Protein AF-A0A975J0M0-F1 (afdb_monomer)

Structure (mmCIF, N/CA/C/O backbone):
data_AF-A0A975J0M0-F1
#
_entry.id   AF-A0A975J0M0-F1
#
loop_
_atom_site.group_PDB
_atom_site.id
_atom_site.type_symbol
_atom_site.label_atom_id
_atom_site.label_alt_id
_atom_site.label_comp_id
_atom_site.label_asym_id
_atom_site.label_entity_id
_atom_site.label_seq_id
_atom_site.pdbx_PDB_ins_code
_atom_site.Cartn_x
_atom_site.Cartn_y
_atom_site.Cartn_z
_atom_site.occupancy
_atom_site.B_iso_or_equiv
_atom_site.auth_seq_id
_atom_site.auth_comp_id
_atom_site.auth_asym_id
_atom_site.auth_atom_id
_atom_site.pdbx_PDB_model_num
ATOM 1 N N . MET A 1 1 ? 19.563 5.609 3.797 1.00 49.84 1 MET A N 1
ATOM 2 C CA . MET A 1 1 ? 19.213 6.045 2.427 1.00 49.84 1 MET A CA 1
ATOM 3 C C . MET A 1 1 ? 17.816 6.635 2.457 1.00 49.84 1 MET A C 1
ATOM 5 O O . MET A 1 1 ? 16.891 5.955 2.880 1.00 49.84 1 MET A O 1
ATOM 9 N N . GLN A 1 2 ? 17.678 7.915 2.122 1.00 62.31 2 GLN A N 1
ATOM 10 C CA . GLN A 1 2 ? 16.402 8.626 2.182 1.00 62.31 2 GLN A CA 1
ATOM 11 C C . GLN A 1 2 ? 15.528 8.194 0.997 1.00 62.31 2 GLN A C 1
ATOM 13 O O . GLN A 1 2 ? 15.953 8.323 -0.149 1.00 62.31 2 GLN A O 1
ATOM 18 N N . LEU A 1 3 ? 14.334 7.650 1.263 1.00 67.12 3 LEU A N 1
ATOM 19 C CA . LEU A 1 3 ? 13.365 7.369 0.201 1.00 67.12 3 LEU A CA 1
ATOM 20 C C . LEU A 1 3 ? 12.965 8.681 -0.480 1.00 67.12 3 LEU A C 1
ATOM 22 O O . LEU A 1 3 ? 12.732 9.695 0.188 1.00 67.12 3 LEU A O 1
ATOM 26 N N . THR A 1 4 ? 12.854 8.658 -1.807 1.00 79.44 4 THR A N 1
ATOM 27 C CA . THR A 1 4 ? 12.324 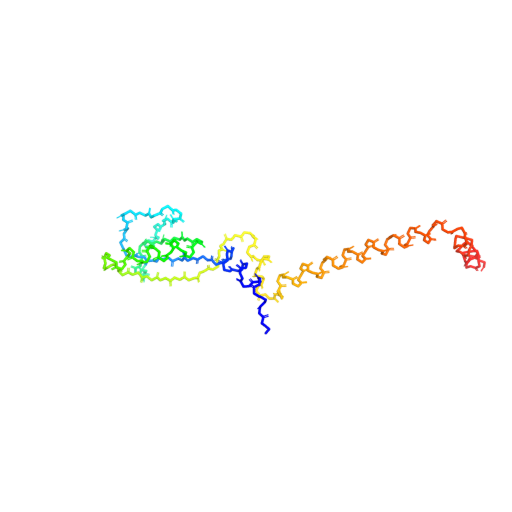9.798 -2.557 1.00 79.44 4 THR A CA 1
ATOM 28 C C . THR A 1 4 ? 10.865 10.041 -2.153 1.00 79.44 4 THR A C 1
ATOM 30 O O . THR A 1 4 ? 10.147 9.120 -1.752 1.00 79.44 4 THR A O 1
ATOM 33 N N . ARG A 1 5 ? 10.391 11.294 -2.247 1.00 83.31 5 ARG A N 1
ATOM 34 C CA . ARG A 1 5 ? 8.985 11.630 -1.933 1.00 83.31 5 ARG A CA 1
ATOM 35 C C . ARG A 1 5 ? 7.999 10.789 -2.753 1.00 83.31 5 ARG A C 1
ATOM 37 O O . ARG A 1 5 ? 6.947 10.423 -2.243 1.00 83.31 5 ARG A O 1
ATOM 44 N N . LEU A 1 6 ? 8.372 10.461 -3.991 1.00 81.38 6 LEU A N 1
ATOM 45 C CA . LEU A 1 6 ? 7.580 9.634 -4.897 1.00 81.38 6 LEU A CA 1
ATOM 46 C C . LEU A 1 6 ? 7.507 8.180 -4.414 1.00 81.38 6 LEU A C 1
ATOM 48 O O . LEU A 1 6 ? 6.418 7.625 -4.334 1.00 81.38 6 LEU A O 1
ATOM 52 N N . ASP A 1 7 ? 8.636 7.585 -4.027 1.00 79.81 7 ASP A N 1
ATOM 53 C CA . ASP A 1 7 ? 8.688 6.218 -3.491 1.00 79.81 7 ASP A CA 1
ATOM 54 C C . ASP A 1 7 ? 7.867 6.093 -2.193 1.00 79.81 7 ASP A C 1
ATOM 56 O O . ASP A 1 7 ? 7.083 5.159 -2.018 1.00 79.81 7 ASP A O 1
ATOM 60 N N . ARG A 1 8 ? 7.935 7.107 -1.319 1.00 81.62 8 ARG A N 1
ATOM 61 C CA . ARG A 1 8 ? 7.073 7.187 -0.130 1.00 81.62 8 ARG A CA 1
ATOM 62 C C . ARG A 1 8 ? 5.588 7.244 -0.497 1.00 81.62 8 ARG A C 1
ATOM 64 O O . ARG A 1 8 ? 4.800 6.483 0.060 1.00 81.62 8 ARG A O 1
ATOM 71 N N . TRP A 1 9 ? 5.217 8.106 -1.441 1.00 85.44 9 TRP A N 1
ATOM 72 C CA . TRP A 1 9 ? 3.834 8.234 -1.901 1.00 85.44 9 TRP A CA 1
ATOM 73 C C . TRP A 1 9 ? 3.308 6.938 -2.538 1.00 85.44 9 TRP A C 1
ATOM 75 O O . TRP A 1 9 ? 2.184 6.524 -2.247 1.00 85.44 9 TRP A O 1
ATOM 85 N N . LEU A 1 10 ? 4.124 6.248 -3.343 1.00 83.06 10 LEU A N 1
ATOM 86 C CA . LEU A 1 10 ? 3.778 4.949 -3.929 1.00 83.06 10 LEU A CA 1
ATOM 87 C C . LEU A 1 10 ? 3.514 3.897 -2.850 1.00 83.06 10 LEU A C 1
ATOM 89 O O . LEU A 1 10 ? 2.520 3.173 -2.925 1.00 83.06 10 LEU A O 1
ATOM 93 N N . ARG A 1 11 ? 4.369 3.827 -1.825 1.00 82.62 11 ARG A N 1
ATOM 94 C CA . ARG A 1 11 ? 4.191 2.882 -0.716 1.00 82.62 11 ARG A CA 1
ATOM 95 C C . ARG A 1 11 ? 2.927 3.174 0.081 1.00 82.62 11 ARG A C 1
ATOM 97 O O . ARG A 1 11 ? 2.145 2.258 0.323 1.00 82.62 11 ARG A O 1
ATOM 104 N N . GLU A 1 12 ? 2.696 4.433 0.440 1.00 83.81 12 GLU A N 1
ATOM 105 C CA . GLU A 1 12 ? 1.492 4.841 1.173 1.00 83.81 12 GLU A CA 1
ATOM 106 C C . GLU A 1 12 ? 0.208 4.566 0.376 1.00 83.81 12 GLU A C 1
ATOM 108 O O . GLU A 1 12 ? -0.793 4.163 0.960 1.00 83.81 12 GLU A O 1
ATOM 113 N N . THR A 1 13 ? 0.246 4.719 -0.951 1.00 81.75 13 THR A N 1
ATOM 114 C CA . THR A 1 13 ? -0.943 4.581 -1.807 1.00 81.75 13 THR A CA 1
ATOM 115 C C . THR A 1 13 ? -1.239 3.132 -2.205 1.00 81.75 13 THR A C 1
ATOM 117 O O . THR A 1 13 ? -2.402 2.734 -2.268 1.00 81.75 13 THR A O 1
ATOM 120 N N . PHE A 1 14 ? -0.210 2.331 -2.502 1.00 81.38 14 PHE A N 1
ATOM 121 C CA . PHE A 1 14 ? -0.390 1.014 -3.130 1.00 81.38 14 PHE A CA 1
ATOM 122 C C . PHE A 1 14 ? 0.014 -0.170 -2.252 1.00 81.38 14 PHE A C 1
ATOM 124 O O . PHE A 1 14 ? -0.501 -1.275 -2.463 1.00 81.38 14 PHE A O 1
ATOM 131 N N . VAL A 1 15 ? 0.920 0.042 -1.295 1.00 83.75 15 VAL A N 1
ATOM 132 C CA . VAL A 1 15 ? 1.501 -1.030 -0.474 1.00 83.75 15 VAL A CA 1
ATOM 133 C C . VAL A 1 15 ? 0.864 -1.073 0.905 1.00 83.75 15 VAL A C 1
ATOM 135 O O . VAL A 1 15 ? 0.548 -2.155 1.392 1.00 83.75 15 VAL A O 1
ATOM 138 N N . LEU A 1 16 ? 0.663 0.078 1.540 1.00 86.69 16 LEU A N 1
ATOM 139 C CA . LEU A 1 16 ? 0.140 0.137 2.897 1.00 86.69 16 LEU A CA 1
ATOM 140 C C . LEU A 1 16 ? -1.376 -0.043 2.930 1.00 86.69 16 LEU A C 1
ATOM 142 O O . LEU A 1 16 ? -2.124 0.496 2.115 1.00 86.69 16 LEU A O 1
ATOM 146 N 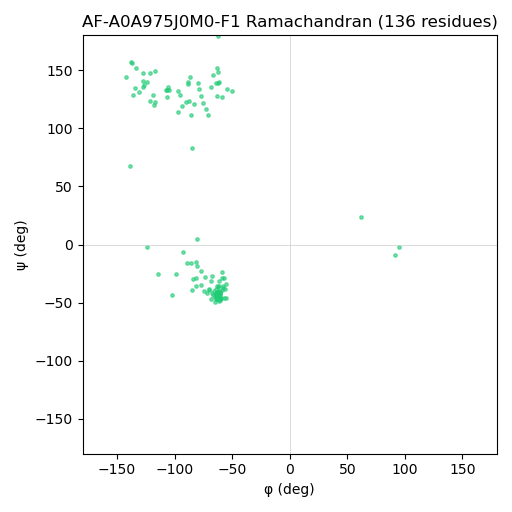N . GLN A 1 17 ? -1.828 -0.808 3.915 1.00 89.88 17 GLN A N 1
ATOM 147 C CA . GLN A 1 17 ? -3.233 -1.041 4.185 1.00 89.88 17 GLN A CA 1
ATOM 148 C C . GLN A 1 17 ? -3.495 -0.894 5.685 1.00 89.88 17 GLN A C 1
ATOM 150 O O . GLN A 1 17 ? -2.756 -1.416 6.524 1.00 89.88 17 GLN A O 1
ATOM 155 N N . THR A 1 18 ? -4.562 -0.182 6.035 1.00 91.94 18 THR A N 1
ATOM 156 C CA . THR A 1 18 ? -4.974 -0.001 7.426 1.00 91.94 18 THR A CA 1
ATOM 157 C C . THR A 1 18 ? -5.929 -1.118 7.819 1.00 91.94 18 THR A C 1
ATOM 159 O O . THR A 1 18 ? -6.980 -1.307 7.202 1.00 91.94 18 THR A O 1
ATOM 162 N N . GLN A 1 19 ? -5.558 -1.854 8.862 1.00 92.88 19 GLN A N 1
ATOM 163 C CA . GLN A 1 19 ? -6.382 -2.863 9.515 1.00 92.88 19 GLN A CA 1
ATOM 164 C C . GLN A 1 19 ? -6.858 -2.329 10.862 1.00 92.88 19 GLN A C 1
ATOM 166 O O . GLN A 1 19 ? -6.055 -1.906 11.693 1.00 92.88 19 GLN A O 1
ATOM 171 N N . ILE A 1 20 ? -8.163 -2.365 11.084 1.00 92.38 20 ILE A N 1
ATOM 172 C CA . ILE A 1 20 ? -8.818 -1.898 12.299 1.00 92.38 20 ILE A CA 1
ATOM 173 C C . ILE A 1 20 ? -9.511 -3.100 12.925 1.00 92.38 20 ILE A C 1
ATOM 175 O O . ILE A 1 20 ? -10.361 -3.739 12.311 1.00 92.38 20 ILE A O 1
ATOM 179 N N . TYR A 1 21 ? -9.120 -3.426 14.145 1.00 91.69 21 TYR A N 1
ATOM 180 C CA . TYR A 1 21 ? -9.618 -4.575 14.880 1.00 91.69 21 TYR A CA 1
ATOM 181 C C . TYR A 1 21 ? -10.577 -4.113 15.963 1.00 91.69 21 TYR A C 1
ATOM 183 O O . TYR A 1 21 ? -10.279 -3.165 16.690 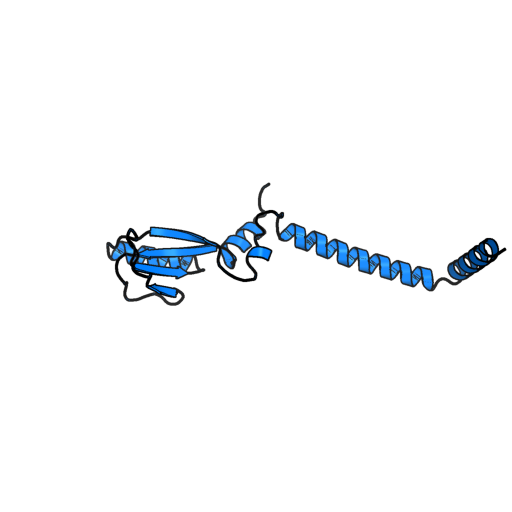1.00 91.69 21 TYR A O 1
ATOM 191 N N . THR A 1 22 ? -11.701 -4.807 16.089 1.00 91.00 22 THR A N 1
ATOM 192 C CA . THR A 1 22 ? -12.751 -4.483 17.060 1.00 91.00 22 THR A CA 1
ATOM 193 C C . THR A 1 22 ? -13.291 -5.755 17.711 1.00 91.00 22 THR A C 1
ATOM 195 O O . THR A 1 22 ? -13.148 -6.867 17.188 1.00 91.00 22 THR A O 1
ATOM 198 N N . MET A 1 23 ? -13.867 -5.601 18.903 1.00 88.50 23 MET A N 1
ATOM 199 C CA . MET A 1 23 ? -14.495 -6.709 19.632 1.00 88.50 23 MET A CA 1
ATOM 200 C C . MET A 1 23 ? -15.936 -6.964 19.188 1.00 88.50 23 MET A C 1
ATOM 202 O O . MET A 1 23 ? -16.397 -8.096 19.271 1.00 88.50 23 MET A O 1
ATOM 206 N N . ARG A 1 24 ? -16.636 -5.917 18.741 1.00 85.88 24 ARG A N 1
ATOM 207 C CA . ARG A 1 24 ? -18.037 -5.957 18.315 1.00 85.88 24 ARG A CA 1
ATOM 208 C C . ARG A 1 24 ? -18.149 -5.492 16.870 1.00 85.88 24 ARG A C 1
ATOM 210 O O . ARG A 1 24 ? -17.384 -4.626 16.446 1.00 85.88 24 ARG A O 1
ATOM 217 N N . ALA A 1 25 ? -19.103 -6.058 16.141 1.00 84.81 25 ALA A N 1
ATOM 218 C CA . ALA A 1 25 ? -19.464 -5.571 14.822 1.00 84.81 25 ALA A CA 1
ATOM 219 C C . ALA A 1 25 ? -20.005 -4.136 14.920 1.00 84.81 25 ALA A C 1
ATOM 221 O O . ALA A 1 25 ? -20.591 -3.742 15.933 1.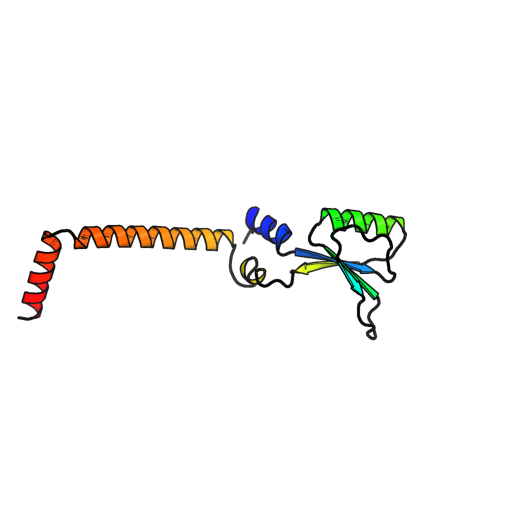00 84.81 25 ALA A O 1
ATOM 222 N N . VAL A 1 26 ? -19.764 -3.347 13.876 1.00 82.56 26 VAL A N 1
ATOM 223 C CA . VAL A 1 26 ? -20.221 -1.962 13.779 1.00 82.56 26 VAL A CA 1
ATOM 224 C C . VAL A 1 26 ? -21.088 -1.840 12.555 1.00 82.56 26 VAL A C 1
ATOM 226 O O . VAL A 1 26 ? -20.637 -2.104 11.445 1.00 82.56 26 VAL A O 1
ATOM 229 N N . GLU A 1 27 ? -22.307 -1.376 12.771 1.00 81.50 27 GLU A N 1
ATOM 230 C CA . GLU A 1 27 ? -23.237 -1.028 11.713 1.00 81.50 27 GLU A CA 1
ATOM 231 C C . GLU A 1 27 ? -23.558 0.466 11.852 1.00 81.50 27 GLU A C 1
ATOM 233 O O . GLU A 1 27 ? -23.876 0.909 12.960 1.00 81.50 27 GLU A O 1
ATOM 238 N N . PRO A 1 28 ? -23.435 1.277 10.784 1.00 82.94 28 PRO A N 1
ATOM 239 C CA . PRO A 1 28 ? -23.090 0.923 9.403 1.00 82.94 28 PRO A CA 1
ATOM 240 C C . PRO A 1 28 ? -21.574 0.868 9.120 1.00 82.94 28 PRO A C 1
ATOM 242 O O . PRO A 1 28 ? -20.797 1.701 9.593 1.00 82.94 28 PRO A O 1
ATOM 245 N N . VAL A 1 29 ? -21.157 -0.068 8.259 1.00 83.81 29 VAL A N 1
ATOM 246 C CA . VAL A 1 29 ? -19.796 -0.103 7.699 1.00 83.81 29 VAL A CA 1
ATOM 247 C C . VAL A 1 29 ? -19.733 0.844 6.493 1.00 83.81 29 VAL A C 1
ATOM 249 O O . VAL A 1 29 ? -20.485 0.654 5.535 1.00 83.81 29 VAL A O 1
ATOM 252 N N . PRO A 1 30 ? -18.862 1.868 6.489 1.00 82.81 30 PRO A N 1
ATOM 253 C CA . PRO A 1 30 ? -18.768 2.787 5.362 1.00 82.81 30 PRO A CA 1
ATOM 254 C C . PRO A 1 30 ? -18.229 2.081 4.110 1.00 82.81 30 PRO A C 1
ATOM 256 O O . PRO A 1 30 ? -17.367 1.200 4.181 1.00 82.81 30 PRO A O 1
ATOM 259 N N . SER A 1 31 ? -18.716 2.503 2.940 1.00 83.50 31 SER A N 1
ATOM 260 C CA . SER A 1 31 ? -18.316 1.951 1.642 1.00 83.50 31 SER A CA 1
ATOM 261 C C . SER A 1 31 ? -16.797 2.001 1.450 1.00 83.50 31 SER A C 1
ATOM 263 O O . SER A 1 31 ? -16.176 3.038 1.686 1.00 83.50 31 SER A O 1
ATOM 265 N N . GLY A 1 32 ? -16.203 0.905 0.977 1.00 83.06 32 GLY A N 1
ATOM 266 C CA . GLY A 1 32 ? -14.754 0.802 0.756 1.00 83.06 32 GLY A CA 1
ATOM 267 C C . GLY A 1 32 ? -13.972 0.182 1.918 1.00 83.06 32 GLY A C 1
ATOM 268 O O . GLY A 1 32 ? -12.765 -0.026 1.786 1.00 83.06 32 GLY A O 1
ATOM 269 N N . ILE A 1 33 ? -14.642 -0.169 3.019 1.00 88.25 33 ILE A N 1
ATOM 270 C CA . ILE A 1 33 ? -14.083 -1.020 4.072 1.00 88.25 33 ILE A CA 1
ATOM 271 C C . ILE A 1 33 ? -14.500 -2.467 3.825 1.00 88.25 33 ILE A C 1
ATOM 273 O O . ILE A 1 33 ? -15.679 -2.769 3.667 1.00 88.25 33 ILE A O 1
ATOM 277 N N . ARG A 1 34 ? -13.523 -3.376 3.819 1.00 88.12 34 ARG A N 1
ATOM 278 C CA . ARG A 1 34 ? -13.786 -4.818 3.849 1.00 88.12 34 ARG A CA 1
ATOM 279 C C . ARG A 1 34 ? -13.901 -5.275 5.293 1.00 88.12 34 ARG A C 1
ATOM 281 O O . ARG A 1 34 ? -12.970 -5.055 6.067 1.00 88.12 34 ARG A O 1
ATOM 288 N N . HIS A 1 35 ? -15.024 -5.887 5.637 1.00 91.12 35 HIS A N 1
ATOM 289 C CA . HIS A 1 35 ? -15.249 -6.521 6.931 1.00 91.12 35 HIS A CA 1
ATOM 290 C C . HIS A 1 35 ? -14.972 -8.016 6.816 1.00 91.12 35 HIS A C 1
ATOM 292 O O . HIS A 1 35 ? -15.415 -8.665 5.873 1.00 91.12 35 HIS A O 1
ATOM 298 N N . GLU A 1 36 ? -14.201 -8.535 7.760 1.00 88.38 36 GLU A N 1
ATOM 299 C CA . GLU A 1 36 ? -13.889 -9.950 7.884 1.00 88.38 36 GLU A CA 1
ATOM 300 C C . GLU A 1 36 ? -14.012 -10.348 9.353 1.00 88.38 36 GLU A C 1
ATOM 302 O O . GLU A 1 36 ? -13.416 -9.724 10.241 1.00 88.38 36 GLU A O 1
ATOM 307 N N . GLU A 1 37 ? -14.770 -11.405 9.615 1.00 87.50 37 GLU A N 1
ATOM 308 C CA . GLU A 1 37 ? -14.811 -12.021 10.935 1.00 87.50 37 GLU A CA 1
ATOM 309 C C . GLU A 1 37 ? -13.588 -12.910 11.126 1.00 87.50 37 GLU A C 1
ATOM 311 O O . GLU A 1 37 ? -13.169 -13.657 10.240 1.00 87.50 37 GLU A O 1
ATOM 316 N N . LEU A 1 38 ? -12.958 -12.770 12.285 1.00 86.31 38 LEU A N 1
ATOM 317 C CA . LEU A 1 38 ? -11.765 -13.521 12.624 1.00 86.31 38 LEU A CA 1
ATOM 318 C C . LEU A 1 38 ? -12.180 -14.846 13.267 1.00 86.31 38 LEU A C 1
ATOM 320 O O . LEU A 1 38 ? -13.054 -14.842 14.133 1.00 86.31 38 LEU A O 1
ATOM 324 N N . PRO A 1 39 ? -11.526 -15.966 12.912 1.00 84.69 39 PRO A N 1
ATOM 325 C CA . PRO A 1 39 ? -11.803 -17.247 13.544 1.00 84.69 39 PRO A CA 1
ATOM 326 C C . PRO A 1 39 ? -11.494 -17.174 15.041 1.00 84.69 39 PRO A C 1
ATOM 328 O O . PRO A 1 39 ? -10.493 -16.572 15.456 1.00 84.69 39 PRO A O 1
ATOM 331 N N . GLU A 1 40 ? -12.356 -17.794 15.843 1.00 78.06 40 GLU A N 1
ATOM 332 C CA . GLU A 1 40 ? -12.235 -17.813 17.296 1.00 78.06 40 GLU A CA 1
ATOM 333 C C . GLU A 1 40 ? -11.041 -18.699 17.687 1.00 78.06 40 GLU A C 1
ATOM 335 O O . GLU A 1 40 ? -11.018 -19.902 17.442 1.00 78.06 40 GLU A O 1
ATOM 340 N N . GLN A 1 41 ? -9.990 -18.073 18.221 1.00 83.94 41 GLN A N 1
ATOM 341 C CA . GLN A 1 41 ? -8.749 -18.734 18.626 1.00 83.94 41 GLN A CA 1
ATOM 34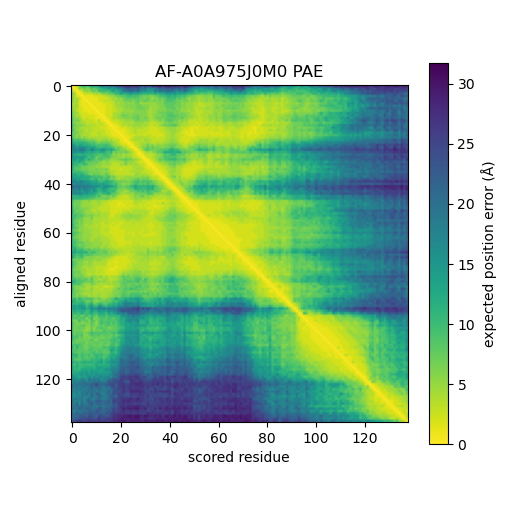2 C C . GLN A 1 41 ? -8.421 -18.364 20.077 1.00 83.94 41 GLN A C 1
ATOM 344 O O . GLN A 1 41 ? -8.584 -17.195 20.454 1.00 83.94 41 GLN A O 1
ATOM 349 N N . PRO A 1 42 ? -7.928 -19.314 20.894 1.00 76.81 42 PRO A N 1
ATOM 350 C CA . PRO A 1 42 ? -7.595 -19.048 22.288 1.00 76.81 42 PRO A CA 1
ATOM 351 C C . PRO A 1 42 ? -6.540 -17.935 22.387 1.00 76.81 42 PRO A C 1
ATOM 353 O O . PRO A 1 42 ? -5.504 -17.975 21.729 1.00 76.81 42 PRO A O 1
ATOM 356 N N . GLY A 1 43 ? -6.837 -16.901 23.181 1.00 79.00 43 GLY A N 1
ATOM 357 C CA . GLY A 1 43 ? -5.980 -15.721 23.367 1.00 79.00 43 GLY A CA 1
ATOM 358 C C . GLY A 1 43 ? -6.251 -14.543 22.417 1.00 79.00 43 GLY A C 1
ATOM 359 O O . GLY A 1 43 ? -5.736 -13.443 22.648 1.00 79.00 43 GLY A O 1
ATOM 360 N N . ARG A 1 44 ? -7.089 -14.702 21.383 1.00 79.31 44 ARG A N 1
ATOM 361 C CA . ARG A 1 44 ? -7.423 -13.607 20.458 1.00 79.31 44 ARG A CA 1
ATOM 362 C C . ARG A 1 44 ? -8.579 -12.760 20.999 1.00 79.31 44 ARG A C 1
ATOM 364 O O . ARG A 1 44 ? -9.718 -13.200 21.049 1.00 79.31 44 ARG A O 1
ATOM 371 N N . ARG A 1 45 ? -8.288 -11.509 21.382 1.00 82.38 45 ARG A N 1
ATOM 372 C CA . ARG A 1 45 ? -9.279 -10.583 21.976 1.00 82.38 45 ARG A CA 1
ATOM 373 C C . ARG A 1 45 ? -10.244 -9.938 20.972 1.00 82.38 45 ARG A C 1
ATOM 375 O O . ARG A 1 45 ? -11.303 -9.473 21.373 1.00 82.38 45 ARG A O 1
ATOM 382 N N . PHE A 1 46 ? -9.873 -9.856 19.695 1.00 85.94 46 PHE A N 1
ATOM 383 C CA . PHE A 1 46 ? -10.653 -9.158 18.665 1.00 85.94 46 PHE A CA 1
ATOM 384 C C . PHE A 1 46 ? -11.366 -10.152 17.753 1.00 85.94 46 PHE A C 1
ATOM 386 O O . PHE A 1 46 ? -10.723 -11.080 17.258 1.00 85.94 46 PHE A O 1
ATOM 393 N N . LYS A 1 47 ? -12.660 -9.916 17.507 1.00 88.06 47 LYS A N 1
ATOM 394 C CA . LYS A 1 47 ? -13.525 -10.784 16.692 1.00 88.06 47 LYS A CA 1
ATOM 395 C C . LYS A 1 47 ? -13.702 -10.285 15.261 1.00 88.06 47 LYS A C 1
ATOM 397 O O . LYS A 1 47 ? -13.905 -11.090 14.364 1.00 88.06 47 LYS A O 1
ATOM 402 N N . HIS A 1 48 ? -13.550 -8.983 15.019 1.00 90.12 48 HIS A N 1
ATOM 403 C CA . HIS A 1 48 ? -13.754 -8.408 13.689 1.00 90.12 48 HIS A CA 1
ATOM 404 C C . HIS A 1 48 ? -12.525 -7.639 13.215 1.00 90.12 48 HIS A C 1
ATOM 406 O O . HIS A 1 48 ? -11.891 -6.903 13.984 1.00 90.12 48 HIS A O 1
ATOM 412 N N . ARG A 1 49 ? -12.216 -7.796 11.927 1.00 91.38 49 ARG A N 1
ATOM 413 C CA . ARG A 1 49 ? -11.184 -7.063 11.200 1.00 91.38 49 ARG A CA 1
ATOM 414 C C . ARG A 1 49 ? -11.838 -6.246 10.091 1.00 91.38 49 ARG A C 1
ATOM 416 O O . ARG A 1 49 ? -12.483 -6.782 9.200 1.00 91.38 49 ARG A O 1
ATOM 423 N N . TYR A 1 50 ? -11.604 -4.946 10.125 1.00 92.44 50 TYR A N 1
ATOM 424 C CA . TYR A 1 50 ? -11.959 -4.017 9.066 1.00 92.44 50 TYR A CA 1
ATOM 425 C C . TYR A 1 50 ? -10.701 -3.602 8.332 1.00 92.44 50 TYR A C 1
ATOM 427 O O . TYR A 1 50 ? -9.703 -3.251 8.960 1.00 92.44 50 TYR A O 1
ATOM 435 N N . THR A 1 51 ? -10.737 -3.630 7.008 1.00 91.69 51 THR A N 1
ATOM 436 C CA . THR A 1 51 ? -9.550 -3.364 6.207 1.00 91.69 51 THR A CA 1
ATOM 437 C C . THR A 1 51 ? -9.838 -2.351 5.107 1.00 91.69 51 THR A C 1
ATOM 439 O O . THR A 1 51 ? -10.794 -2.504 4.348 1.00 91.69 51 THR A O 1
ATOM 442 N N . THR A 1 52 ? -8.985 -1.332 4.988 1.00 91.12 52 THR A N 1
ATOM 443 C CA . THR A 1 52 ? -9.081 -0.291 3.955 1.00 91.12 52 THR A CA 1
ATOM 444 C C . THR A 1 52 ? -7.703 0.121 3.446 1.00 91.12 52 THR A C 1
ATOM 446 O O . THR A 1 52 ? -6.731 0.143 4.198 1.00 91.12 52 THR A O 1
ATOM 449 N N . ALA A 1 53 ? -7.615 0.428 2.152 1.00 86.50 53 ALA A N 1
ATOM 450 C CA . ALA A 1 53 ? -6.419 1.013 1.539 1.00 86.50 53 ALA A CA 1
ATOM 451 C C . ALA A 1 53 ? -6.434 2.552 1.590 1.00 86.50 53 ALA A C 1
ATOM 453 O O . ALA A 1 53 ? -5.412 3.193 1.387 1.00 86.50 53 ALA A O 1
ATOM 454 N N . GLN A 1 54 ? -7.596 3.161 1.846 1.00 87.00 54 GLN A N 1
ATOM 455 C CA . GLN A 1 54 ? -7.744 4.612 1.837 1.00 87.00 54 GLN A CA 1
ATOM 456 C C . GLN A 1 54 ? -7.643 5.162 3.260 1.00 87.00 54 GLN A C 1
ATOM 458 O O . GLN A 1 54 ? -8.542 4.936 4.075 1.00 87.00 54 GLN A O 1
ATOM 463 N N . SER A 1 55 ? -6.593 5.941 3.533 1.00 86.06 55 SER A N 1
ATOM 464 C CA . SER A 1 55 ? -6.367 6.576 4.842 1.00 86.06 55 SER A CA 1
ATOM 465 C C . SER A 1 55 ? -7.555 7.430 5.287 1.00 86.06 55 SER A C 1
ATOM 467 O O . SER A 1 55 ? -8.070 7.251 6.383 1.0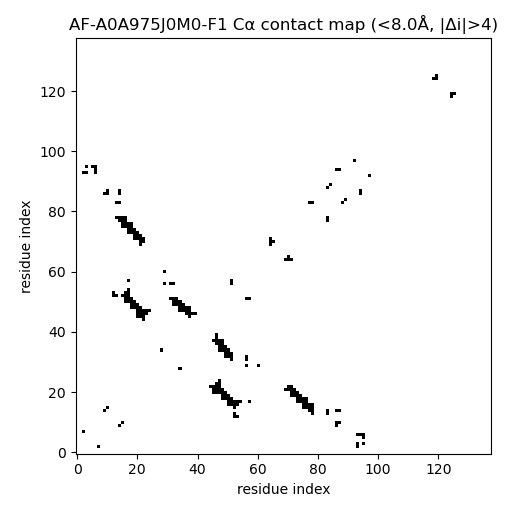0 86.06 55 SER A O 1
ATOM 469 N N . LYS A 1 56 ? -8.098 8.257 4.385 1.00 89.12 56 LYS A N 1
ATOM 470 C CA . LYS A 1 56 ? -9.263 9.113 4.669 1.00 89.12 56 LYS A CA 1
ATOM 471 C C . LYS A 1 56 ? -10.497 8.325 5.121 1.00 89.12 56 LYS A C 1
ATOM 473 O O . LYS A 1 56 ? -11.272 8.817 5.936 1.00 89.12 56 LYS A O 1
ATOM 478 N N . ILE A 1 57 ? -10.713 7.125 4.576 1.00 90.12 57 ILE A N 1
ATOM 479 C CA . ILE A 1 57 ? -11.829 6.258 4.988 1.00 90.12 57 ILE A CA 1
ATOM 480 C C . ILE A 1 57 ? -11.531 5.639 6.355 1.00 90.12 57 ILE A C 1
ATOM 482 O O . ILE A 1 57 ? -12.428 5.577 7.195 1.00 90.12 57 ILE A O 1
ATOM 486 N N . ALA A 1 58 ? -10.282 5.227 6.595 1.00 89.75 58 ALA A N 1
ATOM 487 C CA . ALA A 1 58 ? -9.853 4.730 7.899 1.00 89.75 58 AL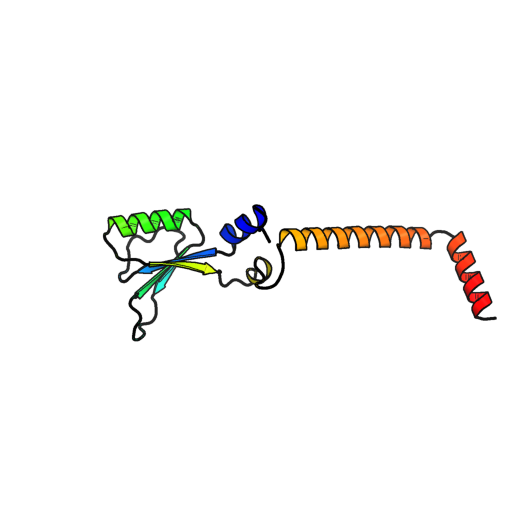A A CA 1
ATOM 488 C C . ALA A 1 58 ? -10.100 5.775 8.995 1.00 89.75 58 ALA A C 1
ATOM 490 O O . ALA A 1 58 ? -10.700 5.448 10.013 1.00 89.75 58 ALA A O 1
ATOM 491 N N . ASP A 1 59 ? -9.730 7.033 8.752 1.00 91.31 59 ASP A N 1
ATOM 492 C CA . ASP A 1 59 ? -9.904 8.129 9.710 1.00 91.31 59 ASP A CA 1
ATOM 493 C C . ASP A 1 59 ? -11.381 8.389 10.022 1.00 91.31 59 ASP A C 1
ATOM 495 O O . ASP A 1 59 ? -11.758 8.522 11.188 1.00 91.31 59 ASP A O 1
ATOM 499 N N . LYS A 1 60 ? -12.243 8.388 8.995 1.00 91.62 60 LYS A N 1
ATOM 500 C CA . LYS A 1 60 ? -13.700 8.505 9.174 1.00 91.62 60 LYS A CA 1
ATOM 501 C C . LYS A 1 60 ? -14.264 7.360 10.014 1.00 91.62 60 LYS A C 1
ATOM 503 O O . LYS A 1 60 ? -15.088 7.592 10.895 1.00 91.62 60 LYS A O 1
ATOM 508 N N . PHE A 1 61 ? -13.811 6.134 9.768 1.00 90.94 61 PHE A N 1
ATOM 509 C CA . PHE A 1 61 ? -14.265 4.973 10.527 1.00 90.94 61 PHE A CA 1
ATOM 510 C C . PHE A 1 61 ? -13.750 4.987 11.968 1.00 90.94 61 PHE A C 1
ATOM 512 O O . PHE A 1 61 ? -14.504 4.700 12.891 1.00 90.94 61 PHE A O 1
ATOM 519 N N . ILE A 1 62 ? -12.504 5.406 12.188 1.00 91.56 62 ILE A N 1
ATOM 520 C CA . ILE A 1 62 ? -11.940 5.610 13.527 1.00 91.56 62 ILE A CA 1
ATOM 521 C C . ILE A 1 62 ? -12.733 6.676 14.290 1.00 91.56 62 ILE A C 1
ATOM 523 O O . ILE A 1 62 ? -13.018 6.491 15.472 1.00 91.56 62 ILE A O 1
ATOM 527 N N . ALA A 1 63 ? -13.119 7.774 13.636 1.00 92.44 63 ALA A N 1
ATOM 528 C CA . ALA A 1 63 ? -13.960 8.800 14.250 1.00 92.44 63 ALA A CA 1
ATOM 529 C C . ALA A 1 63 ? -15.329 8.238 14.672 1.00 92.44 63 ALA A C 1
ATOM 531 O O . ALA A 1 63 ? -15.778 8.500 15.787 1.00 92.44 63 ALA A O 1
ATOM 532 N N . LEU A 1 64 ? -15.945 7.402 13.830 1.00 91.38 64 LEU A N 1
ATOM 533 C CA . LEU A 1 64 ? -17.204 6.719 14.141 1.00 91.38 64 LEU A CA 1
ATOM 534 C C . LEU A 1 64 ? -17.056 5.738 15.318 1.00 91.38 64 LEU A C 1
ATOM 536 O O . LEU A 1 64 ? -17.886 5.726 16.224 1.00 91.38 64 LEU A O 1
ATOM 540 N N . LEU A 1 65 ? -15.966 4.968 15.363 1.00 90.81 65 LEU A N 1
ATOM 541 C CA . LEU A 1 65 ? -15.670 4.059 16.476 1.00 90.81 65 LEU A CA 1
ATOM 542 C C . LEU A 1 65 ? -15.481 4.804 17.801 1.00 90.81 65 LEU A C 1
ATOM 544 O O . LEU A 1 65 ? -15.990 4.363 18.833 1.00 90.81 65 LEU A O 1
ATOM 548 N N . LYS A 1 66 ? -14.782 5.946 17.766 1.00 91.69 66 LYS A N 1
ATOM 549 C CA . LYS A 1 66 ? -14.604 6.822 18.931 1.00 91.69 66 LYS A CA 1
ATOM 550 C C . LYS A 1 66 ? -15.932 7.396 19.414 1.00 91.69 66 LYS A C 1
ATOM 552 O O . LYS A 1 66 ? -16.184 7.369 20.613 1.00 91.69 66 LYS A O 1
ATOM 557 N N . HIS A 1 67 ? -16.777 7.869 18.497 1.00 91.75 67 HIS A N 1
ATOM 558 C CA . HIS A 1 67 ? -18.110 8.378 18.825 1.00 91.75 67 HIS A CA 1
ATOM 559 C C . HIS A 1 67 ? -18.971 7.312 19.519 1.00 91.75 67 HIS A C 1
ATOM 561 O O . HIS A 1 67 ? -19.652 7.600 20.497 1.00 91.75 67 HIS A O 1
ATOM 567 N N . ASN A 1 68 ? -18.874 6.060 19.072 1.00 89.62 68 ASN A N 1
ATOM 568 C CA . ASN A 1 68 ? -19.621 4.941 19.648 1.00 89.62 68 ASN A CA 1
ATOM 569 C C . ASN A 1 68 ? -18.989 4.366 20.932 1.00 89.62 68 ASN A C 1
ATOM 571 O O . ASN A 1 68 ? -19.455 3.341 21.430 1.00 89.62 68 ASN A O 1
ATOM 575 N N . GLY A 1 69 ? -17.913 4.971 21.451 1.00 89.00 69 GLY A N 1
ATOM 576 C CA . GLY A 1 69 ? -17.225 4.509 22.661 1.00 89.00 69 GLY A CA 1
ATOM 577 C C . GLY A 1 69 ? -16.626 3.105 22.535 1.00 89.00 69 GLY A C 1
ATOM 578 O O . GLY A 1 69 ? -16.450 2.411 23.537 1.00 89.00 69 GLY A O 1
ATOM 579 N N . GLN A 1 70 ? -16.345 2.647 21.314 1.00 89.50 70 GLN A N 1
ATOM 580 C CA . GLN A 1 70 ? -15.865 1.292 21.084 1.00 89.50 70 GLN A CA 1
ATOM 581 C C . GLN A 1 70 ? -14.344 1.210 21.167 1.00 89.50 70 GLN A C 1
ATOM 583 O O . GLN A 1 70 ? -13.618 2.055 20.645 1.00 89.50 70 GLN A O 1
ATOM 588 N N . MET A 1 71 ? -13.850 0.137 21.782 1.00 89.50 71 MET A N 1
ATOM 589 C CA . MET A 1 71 ? -12.422 -0.156 21.804 1.00 89.50 71 MET A CA 1
ATOM 590 C C . MET A 1 71 ? -11.983 -0.739 20.458 1.00 89.50 71 MET A C 1
ATOM 592 O O . MET A 1 71 ? -12.543 -1.730 19.979 1.00 89.50 71 MET A O 1
ATOM 596 N N . PHE A 1 72 ? -10.941 -0.152 19.876 1.00 91.69 72 PHE A N 1
ATOM 597 C CA . PHE A 1 72 ? -10.350 -0.605 18.624 1.00 91.69 72 PHE A CA 1
ATOM 598 C C . PHE A 1 72 ? -8.823 -0.591 18.699 1.00 91.69 72 PHE A C 1
ATOM 600 O O . PHE A 1 72 ? -8.228 0.150 19.481 1.00 91.69 72 PHE A O 1
ATOM 607 N N . THR A 1 73 ? -8.173 -1.401 17.865 1.00 91.38 73 THR A N 1
ATOM 608 C CA . THR A 1 73 ? -6.730 -1.289 17.622 1.00 91.38 73 THR A CA 1
ATOM 609 C C . THR A 1 73 ? -6.454 -1.184 16.132 1.00 91.38 73 THR A C 1
ATOM 611 O O . THR A 1 73 ? -7.065 -1.881 15.322 1.00 91.38 73 THR A O 1
ATOM 614 N N . THR A 1 74 ? -5.548 -0.286 15.761 1.00 92.94 74 THR A N 1
ATOM 615 C CA . THR A 1 74 ? -5.175 -0.026 14.371 1.00 92.94 74 THR A CA 1
ATOM 616 C C . THR A 1 74 ? -3.791 -0.586 14.096 1.00 92.94 74 THR A C 1
ATOM 618 O O . THR A 1 74 ? -2.854 -0.333 14.854 1.00 92.94 74 THR A O 1
ATOM 621 N N . ARG A 1 75 ? -3.637 -1.309 12.991 1.00 90.69 75 ARG A N 1
ATOM 622 C CA . ARG A 1 75 ? -2.341 -1.765 12.487 1.00 90.69 75 ARG A CA 1
ATOM 623 C C . ARG A 1 75 ? -2.192 -1.354 11.034 1.00 90.69 75 ARG A C 1
ATOM 625 O O . ARG A 1 75 ? -3.119 -1.511 10.244 1.00 90.69 75 ARG A O 1
ATOM 632 N N . ILE A 1 76 ? -1.017 -0.844 10.694 1.00 89.44 76 ILE A N 1
ATOM 633 C CA . ILE A 1 76 ? -0.630 -0.594 9.309 1.00 89.44 76 ILE A CA 1
ATOM 634 C C . ILE A 1 76 ? 0.131 -1.834 8.851 1.00 89.44 76 ILE A C 1
ATOM 636 O O . ILE A 1 76 ? 1.131 -2.206 9.465 1.00 89.44 76 ILE A O 1
ATOM 640 N N . VAL A 1 77 ? -0.385 -2.508 7.829 1.00 88.69 77 VAL A N 1
ATOM 641 C CA . VAL A 1 77 ? 0.170 -3.760 7.307 1.00 88.69 77 VAL A CA 1
ATOM 642 C C . VAL A 1 77 ? 0.377 -3.619 5.805 1.00 88.69 77 VAL A C 1
ATOM 644 O O . VAL A 1 77 ? -0.372 -2.915 5.131 1.00 88.69 77 VAL A O 1
ATOM 647 N N . GLU A 1 78 ? 1.400 -4.281 5.278 1.00 85.94 78 GLU A N 1
ATOM 648 C CA . GLU A 1 78 ? 1.604 -4.385 3.836 1.00 85.94 78 GLU A CA 1
ATOM 649 C C . GLU A 1 78 ? 0.506 -5.248 3.206 1.00 85.94 78 GLU A C 1
ATOM 651 O O . GLU A 1 78 ? 0.135 -6.313 3.712 1.00 85.94 78 GLU A O 1
ATOM 656 N N . ARG A 1 79 ? -0.028 -4.784 2.082 1.00 84.75 79 ARG A N 1
ATOM 657 C CA . ARG A 1 79 ? -1.046 -5.493 1.320 1.00 84.75 79 ARG A CA 1
ATOM 658 C C . ARG A 1 79 ? -0.477 -6.808 0.790 1.00 84.75 79 ARG A C 1
ATOM 660 O O . ARG A 1 79 ? 0.630 -6.864 0.265 1.00 84.75 79 ARG A O 1
ATOM 667 N N . GLN A 1 80 ? -1.273 -7.869 0.852 1.00 80.31 80 GLN A N 1
ATOM 668 C CA . GLN A 1 80 ? -0.947 -9.130 0.189 1.00 80.31 80 GLN A CA 1
ATOM 669 C C . GLN A 1 80 ? -1.417 -9.062 -1.267 1.00 80.31 80 GLN A C 1
ATOM 671 O O . GLN A 1 80 ? -2.527 -9.474 -1.592 1.00 80.31 80 GLN A O 1
ATOM 676 N N . ALA A 1 81 ? -0.607 -8.467 -2.140 1.00 83.25 81 ALA A N 1
ATOM 677 C CA . ALA A 1 81 ? -0.868 -8.446 -3.577 1.00 83.25 81 ALA A CA 1
ATOM 678 C C . ALA A 1 81 ? 0.397 -8.797 -4.364 1.00 83.25 81 ALA A C 1
ATOM 680 O O . ALA A 1 81 ? 1.509 -8.516 -3.920 1.00 83.25 81 ALA A O 1
ATOM 681 N N . TRP A 1 82 ? 0.218 -9.378 -5.553 1.00 81.69 82 TRP A N 1
ATOM 682 C CA . TRP A 1 82 ? 1.311 -9.851 -6.413 1.00 81.69 82 TRP A CA 1
ATOM 683 C C . TRP A 1 82 ? 2.317 -8.751 -6.783 1.00 81.69 82 TRP A C 1
ATOM 685 O O . TRP A 1 82 ? 3.490 -9.035 -6.989 1.00 81.69 82 TRP A O 1
ATOM 695 N N . TYR A 1 83 ? 1.869 -7.493 -6.837 1.00 80.75 83 TYR A N 1
ATOM 696 C CA . TYR A 1 83 ? 2.693 -6.345 -7.210 1.00 80.75 83 TYR A CA 1
ATOM 697 C C . TYR A 1 83 ? 3.475 -5.740 -6.029 1.00 80.75 83 TYR A C 1
ATOM 699 O O . TYR A 1 83 ? 4.413 -4.975 -6.240 1.00 80.75 83 TYR A O 1
ATOM 707 N N . VAL A 1 84 ? 3.122 -6.062 -4.779 1.00 82.12 84 VAL A N 1
ATOM 708 C CA . VAL A 1 84 ? 3.766 -5.479 -3.587 1.00 82.12 84 VAL A CA 1
ATOM 709 C C . VAL A 1 84 ? 5.257 -5.816 -3.487 1.00 82.12 84 VAL A C 1
ATOM 711 O O . VAL A 1 84 ? 6.033 -4.892 -3.246 1.00 82.12 84 VAL A O 1
ATOM 714 N N . PRO A 1 85 ? 5.706 -7.058 -3.756 1.00 79.94 85 PRO A N 1
ATOM 715 C CA . PRO A 1 85 ? 7.133 -7.379 -3.796 1.00 79.94 85 PRO A CA 1
ATOM 716 C C . PRO A 1 85 ? 7.925 -6.564 -4.829 1.00 79.94 85 PRO A C 1
ATOM 718 O O . PRO A 1 85 ? 9.107 -6.311 -4.620 1.00 79.94 85 PRO A O 1
ATOM 721 N N . TYR A 1 86 ? 7.283 -6.134 -5.921 1.00 75.44 86 TYR A N 1
ATOM 722 C CA . TYR A 1 86 ? 7.916 -5.319 -6.961 1.00 75.44 86 TYR A CA 1
ATOM 723 C C . TYR A 1 86 ? 7.972 -3.832 -6.588 1.00 75.44 86 TYR A C 1
ATOM 725 O O . TYR A 1 86 ? 8.951 -3.159 -6.901 1.00 75.44 86 TYR A O 1
ATOM 733 N N . LEU A 1 87 ? 6.943 -3.316 -5.905 1.00 73.00 87 LEU A N 1
ATOM 734 C CA . LEU A 1 87 ? 6.887 -1.915 -5.463 1.00 73.00 87 LEU A CA 1
ATOM 735 C C . LEU A 1 87 ? 7.672 -1.656 -4.168 1.00 73.00 87 LEU A C 1
ATOM 737 O O . LEU A 1 87 ? 8.126 -0.542 -3.928 1.00 73.00 87 LEU A O 1
ATOM 741 N N . ALA A 1 88 ? 7.808 -2.653 -3.302 1.00 71.62 88 ALA A N 1
ATOM 742 C CA . ALA A 1 88 ? 8.544 -2.533 -2.050 1.00 71.62 88 ALA A CA 1
ATOM 743 C C . ALA A 1 88 ? 9.380 -3.798 -1.801 1.00 71.62 88 ALA A C 1
ATOM 745 O O . ALA A 1 88 ? 9.100 -4.555 -0.868 1.00 71.62 88 ALA A O 1
ATOM 746 N N . PRO A 1 89 ? 10.415 -4.055 -2.620 1.00 70.81 89 PRO A N 1
ATOM 747 C CA . PRO A 1 89 ? 11.308 -5.174 -2.370 1.00 70.81 89 PRO A CA 1
ATOM 748 C C . PRO A 1 89 ? 12.028 -4.958 -1.034 1.00 70.81 89 PRO A C 1
ATOM 750 O O . PRO A 1 89 ? 12.646 -3.919 -0.808 1.00 70.81 89 PRO A O 1
ATOM 753 N N . LYS A 1 90 ? 11.971 -5.953 -0.139 1.00 66.81 90 LYS A N 1
ATOM 754 C CA . LYS A 1 90 ? 12.556 -5.863 1.215 1.00 66.81 90 LYS A CA 1
ATOM 755 C C . LYS A 1 90 ? 14.067 -5.595 1.222 1.00 66.81 90 LYS A C 1
ATOM 757 O O . LYS A 1 90 ? 14.566 -5.076 2.212 1.00 66.81 90 LYS A O 1
ATOM 762 N N . ASN A 1 91 ? 14.768 -5.941 0.138 1.00 67.19 91 ASN A N 1
ATOM 763 C CA . ASN A 1 91 ? 16.230 -5.900 0.055 1.00 67.19 91 ASN A CA 1
ATOM 764 C C . ASN A 1 91 ? 16.795 -5.058 -1.105 1.00 67.19 91 ASN A C 1
ATOM 766 O O . ASN A 1 91 ? 18.011 -4.937 -1.202 1.00 67.19 91 ASN A O 1
ATOM 770 N N . ASN A 1 92 ? 15.953 -4.472 -1.970 1.00 57.38 92 ASN A N 1
ATOM 771 C CA . ASN A 1 92 ? 16.417 -3.702 -3.132 1.00 57.38 92 ASN A CA 1
ATOM 772 C C . ASN A 1 92 ? 15.999 -2.228 -3.048 1.00 57.38 92 ASN A C 1
ATOM 774 O O . ASN A 1 92 ? 14.988 -1.881 -2.441 1.00 57.38 92 ASN A O 1
ATOM 778 N N . GLY A 1 93 ? 16.834 -1.365 -3.638 1.00 64.06 93 GLY A N 1
ATOM 779 C CA . GLY A 1 93 ? 16.729 0.094 -3.585 1.00 64.06 93 GLY A CA 1
ATOM 780 C C . GLY A 1 93 ? 15.459 0.689 -4.207 1.00 64.06 93 GLY A C 1
ATOM 781 O O . GLY A 1 93 ? 14.587 -0.011 -4.711 1.00 64.06 93 GLY A O 1
ATOM 782 N N . SER A 1 94 ? 15.366 2.021 -4.140 1.00 68.62 94 SER A N 1
ATOM 783 C CA . SER A 1 94 ? 14.189 2.806 -4.535 1.00 68.62 94 SER A CA 1
ATOM 784 C C . SER A 1 94 ? 13.660 2.445 -5.931 1.00 68.62 94 SER A C 1
ATOM 786 O O . SER A 1 94 ? 14.426 2.421 -6.898 1.00 68.62 94 SER A O 1
ATOM 788 N N . VAL A 1 95 ? 12.341 2.231 -6.053 1.00 73.50 95 VAL A N 1
ATOM 789 C CA . VAL A 1 95 ? 11.667 1.866 -7.320 1.00 73.50 95 VAL A CA 1
ATOM 790 C C . VAL A 1 95 ? 11.951 2.884 -8.417 1.00 73.50 95 VAL A C 1
ATOM 792 O O . VAL A 1 95 ? 12.183 2.515 -9.567 1.00 73.50 95 VAL A O 1
ATOM 795 N N . THR A 1 96 ? 12.006 4.171 -8.064 1.00 74.25 96 THR A N 1
ATOM 796 C CA . THR A 1 96 ? 12.345 5.233 -9.017 1.00 74.25 96 THR A CA 1
ATOM 797 C C . THR A 1 96 ? 13.707 4.997 -9.654 1.00 74.25 96 THR A C 1
ATOM 799 O O . THR A 1 96 ? 13.875 5.236 -10.844 1.00 74.25 96 THR A O 1
ATOM 802 N N . TRP A 1 97 ? 14.672 4.482 -8.891 1.00 73.31 97 TRP A N 1
ATOM 803 C CA . TRP A 1 97 ? 16.016 4.249 -9.400 1.00 73.31 97 TRP A CA 1
ATOM 804 C C . TRP A 1 97 ? 16.108 3.004 -10.273 1.00 73.31 97 TRP A C 1
ATOM 806 O O . TRP A 1 97 ? 16.791 3.026 -11.295 1.00 73.31 97 TRP A O 1
ATOM 816 N N . PHE A 1 98 ? 15.338 1.965 -9.949 1.00 79.69 98 PHE A N 1
ATOM 817 C CA . PHE A 1 98 ? 15.175 0.814 -10.834 1.00 79.69 98 PHE A CA 1
ATOM 818 C C . PHE A 1 98 ? 14.590 1.217 -12.198 1.00 79.69 98 PHE A C 1
ATOM 820 O O . PHE A 1 98 ? 15.130 0.830 -13.236 1.00 79.69 98 PHE A O 1
ATOM 827 N N . VAL A 1 99 ? 13.534 2.039 -12.211 1.00 81.75 99 VAL A N 1
ATOM 828 C CA . VAL A 1 99 ? 12.893 2.504 -13.455 1.00 81.75 99 VAL A CA 1
ATOM 829 C C . VAL A 1 99 ? 13.838 3.380 -14.274 1.00 81.75 99 VAL A C 1
ATOM 831 O O . VAL A 1 99 ? 13.973 3.170 -15.481 1.00 81.75 99 VAL A O 1
ATOM 834 N N . VAL A 1 100 ? 14.533 4.326 -13.635 1.00 84.44 100 VAL A N 1
ATOM 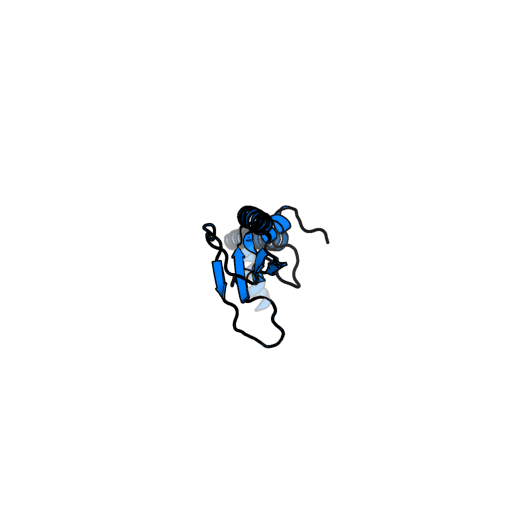835 C CA . VAL A 1 100 ? 15.494 5.196 -14.331 1.00 84.44 100 VAL A CA 1
ATOM 836 C C . VAL A 1 100 ? 16.647 4.381 -14.913 1.00 84.44 100 VAL A C 1
ATOM 838 O O . VAL A 1 100 ? 16.949 4.521 -16.094 1.00 84.44 100 VAL A O 1
ATOM 841 N N . THR A 1 101 ? 17.237 3.474 -14.131 1.00 83.44 101 THR A N 1
ATOM 842 C CA . THR A 1 101 ? 18.352 2.634 -14.599 1.00 83.44 101 THR A CA 1
ATOM 843 C C . THR A 1 101 ? 17.917 1.748 -15.765 1.00 83.44 101 THR A C 1
ATOM 845 O O . THR A 1 101 ? 18.602 1.697 -16.783 1.00 83.44 101 THR A O 1
ATOM 848 N N . SER A 1 102 ? 16.741 1.119 -15.669 1.00 84.50 102 SER A N 1
ATOM 849 C CA . SER A 1 102 ? 16.193 0.288 -16.749 1.00 84.50 102 SER A CA 1
ATOM 850 C C . SER A 1 102 ? 15.948 1.100 -18.023 1.00 84.50 102 SER A C 1
ATOM 852 O O . SER A 1 102 ? 16.312 0.665 -19.111 1.00 84.50 102 SER A O 1
ATOM 854 N N . THR A 1 103 ? 15.397 2.310 -17.895 1.00 89.25 103 THR A N 1
ATOM 855 C CA . THR A 1 103 ? 15.152 3.201 -19.041 1.00 89.25 103 THR A CA 1
ATOM 856 C C . THR A 1 103 ? 16.462 3.630 -19.702 1.00 89.25 103 THR A C 1
ATOM 858 O O . THR A 1 103 ? 16.578 3.565 -20.924 1.00 89.25 103 THR A O 1
ATOM 861 N N . CYS A 1 104 ? 17.476 4.005 -18.916 1.00 89.75 104 CYS A N 1
ATOM 862 C CA . CYS A 1 104 ? 18.799 4.353 -19.438 1.00 89.75 104 CYS A CA 1
ATOM 863 C C . CYS A 1 104 ? 19.458 3.178 -20.170 1.00 89.75 104 CYS A C 1
ATOM 865 O O . CYS A 1 104 ? 20.034 3.377 -21.237 1.00 89.75 104 CYS A O 1
ATOM 867 N N . ILE A 1 105 ? 19.342 1.956 -19.639 1.00 90.88 105 ILE A N 1
ATOM 868 C CA . ILE A 1 105 ? 19.874 0.750 -20.289 1.00 90.88 105 ILE A CA 1
ATOM 869 C C . ILE A 1 105 ? 19.170 0.504 -21.626 1.00 90.88 105 ILE A C 1
ATOM 871 O O . ILE A 1 105 ? 19.841 0.257 -22.624 1.00 90.88 105 ILE A O 1
ATOM 875 N N . VAL A 1 106 ? 17.839 0.606 -21.672 1.00 92.56 106 VAL A N 1
ATOM 876 C CA . VAL A 1 106 ? 17.067 0.395 -22.907 1.00 92.56 106 VAL A CA 1
ATOM 877 C C . VAL A 1 106 ? 17.422 1.442 -23.963 1.00 92.56 106 VAL A C 1
ATOM 879 O O . VAL A 1 106 ? 17.702 1.083 -25.105 1.00 92.56 106 VAL A O 1
ATOM 882 N N . LEU A 1 107 ? 17.476 2.724 -23.593 1.00 92.62 107 LEU A N 1
ATOM 883 C CA . LEU A 1 107 ? 17.872 3.793 -24.516 1.00 92.62 107 LEU A CA 1
ATOM 884 C C . LEU A 1 107 ? 19.319 3.622 -24.999 1.00 92.62 107 LEU A C 1
ATOM 886 O O . LEU A 1 107 ? 19.590 3.790 -26.187 1.00 92.62 107 LEU A O 1
ATOM 890 N N . GLY A 1 108 ? 20.231 3.232 -24.105 1.00 91.56 108 GLY A N 1
ATOM 891 C CA . GLY A 1 108 ? 21.616 2.919 -24.453 1.00 91.56 108 GLY A CA 1
ATOM 892 C C . GLY A 1 108 ? 21.721 1.743 -25.425 1.00 91.56 108 GLY A C 1
ATOM 893 O O . GLY A 1 108 ? 22.434 1.835 -26.420 1.00 91.56 108 GLY A O 1
ATOM 894 N N . ALA A 1 109 ? 20.964 0.668 -25.195 1.00 91.06 109 ALA A N 1
ATOM 895 C CA . ALA A 1 109 ? 20.932 -0.498 -26.076 1.00 91.06 109 ALA A CA 1
ATOM 896 C C . ALA A 1 109 ? 20.381 -0.154 -27.468 1.00 91.06 109 ALA A C 1
ATOM 898 O O . ALA A 1 109 ? 20.959 -0.565 -28.472 1.00 91.06 109 ALA A O 1
ATOM 899 N N . ILE A 1 110 ? 19.312 0.645 -27.542 1.00 92.50 110 ILE A N 1
ATOM 900 C CA . ILE A 1 110 ? 18.758 1.126 -28.817 1.00 92.50 110 ILE A CA 1
ATOM 901 C C . ILE A 1 110 ? 19.782 1.999 -29.553 1.00 92.50 110 ILE A C 1
ATOM 903 O O . ILE A 1 110 ? 19.980 1.827 -30.755 1.00 92.50 110 ILE A O 1
ATOM 907 N N . GLY A 1 111 ? 20.469 2.898 -28.841 1.00 90.69 111 GLY A N 1
ATOM 908 C CA . GLY A 1 111 ? 21.528 3.728 -29.415 1.00 90.69 111 GLY A CA 1
ATOM 909 C C . GLY A 1 111 ? 22.689 2.898 -29.968 1.00 90.69 111 GLY A C 1
ATOM 910 O O . GLY A 1 111 ? 23.103 3.104 -31.108 1.00 90.69 111 GLY A O 1
ATOM 911 N N . LEU A 1 112 ? 23.169 1.916 -29.199 1.00 89.06 112 LEU A N 1
ATOM 912 C CA . LEU A 1 112 ? 24.231 1.001 -29.624 1.00 89.06 112 LEU A CA 1
ATOM 913 C C . LEU A 1 112 ? 23.819 0.164 -30.836 1.00 89.06 112 LEU A C 1
ATOM 915 O O . LEU A 1 112 ? 24.605 0.036 -31.771 1.00 89.06 112 LEU A O 1
ATOM 919 N N . LEU A 1 113 ? 22.591 -0.357 -30.860 1.00 88.06 113 LEU A N 1
ATOM 920 C CA . LEU A 1 113 ? 22.062 -1.076 -32.020 1.00 88.06 113 LEU A CA 1
ATOM 921 C C . LEU A 1 113 ? 21.968 -0.168 -33.250 1.00 88.06 113 LEU A C 1
ATOM 923 O O . LEU A 1 113 ? 22.349 -0.584 -34.339 1.00 88.06 113 LEU A O 1
ATOM 927 N N . GLY A 1 114 ? 21.529 1.082 -33.088 1.00 87.69 114 GLY A N 1
ATOM 928 C CA . GLY A 1 114 ? 21.483 2.054 -34.182 1.00 87.69 114 GLY A CA 1
ATOM 929 C C . GLY A 1 114 ? 22.866 2.361 -34.765 1.00 87.69 114 GLY A C 1
ATOM 930 O O . GLY A 1 114 ? 23.029 2.405 -35.986 1.00 87.69 114 GLY A O 1
ATOM 931 N N . VAL A 1 115 ? 23.878 2.518 -33.906 1.00 86.38 115 VAL A N 1
ATOM 932 C CA . VAL A 1 115 ? 25.276 2.699 -34.333 1.00 86.38 115 VAL A CA 1
ATOM 933 C C . VAL A 1 115 ? 25.813 1.433 -34.999 1.00 86.38 115 VAL A C 1
ATOM 935 O O . VAL A 1 115 ? 26.420 1.527 -36.060 1.00 86.38 115 VAL A O 1
ATOM 938 N N . ALA A 1 116 ? 25.546 0.252 -34.438 1.00 83.25 116 ALA A N 1
ATOM 939 C CA . ALA A 1 116 ? 25.972 -1.020 -35.013 1.00 83.25 116 ALA A CA 1
ATOM 940 C C . ALA A 1 116 ? 25.375 -1.250 -36.409 1.00 83.25 116 ALA A C 1
ATOM 942 O O . ALA A 1 116 ? 26.096 -1.648 -37.317 1.00 83.25 116 ALA A O 1
ATOM 943 N N . VAL A 1 117 ? 24.088 -0.943 -36.608 1.00 85.75 117 VAL A N 1
ATOM 944 C CA . VAL A 1 117 ? 23.438 -1.029 -37.926 1.00 85.75 117 VAL A CA 1
ATOM 945 C C . VAL A 1 117 ? 24.075 -0.059 -38.919 1.00 85.75 117 VAL A C 1
ATOM 947 O O . VAL A 1 117 ? 24.327 -0.451 -40.056 1.00 85.75 117 VAL A O 1
ATOM 950 N N . ARG A 1 118 ? 24.387 1.177 -38.501 1.00 80.19 118 ARG A N 1
ATOM 951 C CA . ARG A 1 118 ? 25.106 2.135 -39.358 1.00 80.19 118 ARG A CA 1
ATOM 952 C C . ARG A 1 118 ? 26.494 1.633 -39.749 1.00 80.19 118 ARG A C 1
ATOM 954 O O . ARG A 1 118 ? 26.796 1.594 -40.933 1.00 80.19 118 ARG A O 1
ATOM 961 N N . LEU A 1 119 ? 27.282 1.170 -38.780 1.00 79.06 119 LEU A N 1
ATOM 962 C CA . LEU A 1 119 ? 28.617 0.617 -39.028 1.00 79.06 119 LEU A CA 1
ATOM 963 C C . LEU A 1 119 ? 28.574 -0.619 -39.938 1.00 79.06 119 LEU A C 1
ATOM 965 O O . LEU A 1 119 ? 29.500 -0.854 -40.708 1.00 79.06 119 LEU A O 1
ATOM 969 N N . TRP A 1 120 ? 27.500 -1.411 -39.884 1.00 74.81 120 TRP A N 1
ATOM 970 C CA . TRP A 1 120 ? 27.337 -2.564 -40.771 1.00 74.81 120 TRP A CA 1
ATOM 971 C C . TRP A 1 120 ? 27.003 -2.175 -42.212 1.00 74.81 120 TRP A C 1
ATOM 973 O O . TRP A 1 120 ? 27.313 -2.934 -43.129 1.00 74.81 120 TRP A O 1
ATOM 983 N N . GLN A 1 121 ? 26.360 -1.025 -42.417 1.00 78.75 121 GLN A N 1
ATOM 984 C CA . GLN A 1 121 ? 26.018 -0.506 -43.742 1.00 78.75 121 GLN A CA 1
ATOM 985 C C . GLN A 1 121 ? 27.197 0.203 -44.421 1.00 78.75 121 GLN A C 1
ATOM 987 O O . GLN A 1 121 ? 27.157 0.388 -45.636 1.00 78.75 121 GLN A O 1
ATOM 992 N N . ASP A 1 122 ? 28.251 0.547 -43.675 1.00 77.75 122 ASP A N 1
ATOM 993 C CA . ASP A 1 122 ? 29.433 1.197 -44.232 1.00 77.75 122 ASP A CA 1
ATOM 994 C C . ASP A 1 122 ? 30.284 0.208 -45.059 1.00 77.75 122 ASP A C 1
ATOM 996 O O . ASP A 1 122 ? 30.841 -0.761 -44.524 1.00 77.75 122 ASP A O 1
ATOM 1000 N N . PRO A 1 123 ? 30.442 0.440 -46.377 1.00 71.44 123 PRO A N 1
ATOM 1001 C CA . PRO A 1 123 ? 31.145 -0.484 -47.268 1.00 71.44 123 PRO A CA 1
ATOM 1002 C C . PRO A 1 123 ? 32.650 -0.572 -46.970 1.00 71.44 123 PRO A C 1
ATOM 1004 O O . PRO A 1 123 ? 33.266 -1.613 -47.195 1.00 71.44 123 PRO A O 1
ATOM 1007 N N . THR A 1 124 ? 33.247 0.487 -46.418 1.00 73.38 124 THR A N 1
ATOM 1008 C CA . THR A 1 124 ? 34.653 0.532 -45.975 1.00 73.38 124 THR A CA 1
ATOM 1009 C C . THR A 1 124 ? 34.934 -0.454 -44.845 1.00 73.38 124 THR A C 1
ATOM 1011 O O . THR A 1 124 ? 35.933 -1.170 -44.878 1.00 73.38 124 THR A O 1
ATOM 1014 N N . ILE A 1 125 ? 34.028 -0.562 -43.873 1.00 70.75 125 IL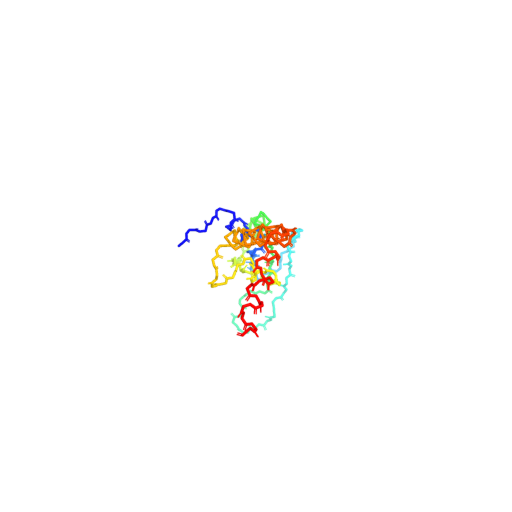E A N 1
ATOM 1015 C CA . ILE A 1 125 ? 34.183 -1.462 -42.723 1.00 70.75 125 ILE A CA 1
ATOM 1016 C C . ILE A 1 125 ? 34.054 -2.923 -43.164 1.00 70.75 125 ILE A C 1
ATOM 1018 O O . ILE A 1 125 ? 34.819 -3.780 -42.720 1.00 70.75 125 ILE A O 1
ATOM 1022 N N . GLN A 1 126 ? 33.142 -3.212 -44.094 1.00 73.12 126 GLN A N 1
ATOM 1023 C CA . GLN A 1 126 ? 33.008 -4.555 -44.659 1.00 73.12 126 GLN A CA 1
ATOM 1024 C C . GLN A 1 126 ? 34.253 -4.992 -45.440 1.00 73.12 126 GLN A C 1
ATOM 1026 O O . GLN A 1 126 ? 34.635 -6.162 -45.361 1.00 73.12 126 GLN A O 1
ATOM 1031 N N . MET A 1 127 ? 34.889 -4.073 -46.175 1.00 71.88 127 MET A N 1
ATOM 1032 C CA . MET A 1 127 ? 36.134 -4.362 -46.892 1.00 71.88 127 MET A CA 1
ATOM 1033 C C . MET A 1 127 ? 37.273 -4.678 -45.920 1.00 71.88 127 MET A C 1
ATOM 1035 O O . MET A 1 127 ? 37.868 -5.748 -46.033 1.00 71.88 127 MET A O 1
ATOM 1039 N N . HIS A 1 128 ? 37.488 -3.848 -44.897 1.00 80.00 128 HIS A N 1
ATOM 1040 C CA . HIS A 1 128 ? 38.529 -4.102 -43.895 1.00 80.00 128 HIS A CA 1
ATOM 1041 C C . HIS A 1 128 ? 38.289 -5.381 -43.082 1.00 80.00 128 HIS A C 1
ATOM 1043 O O . HIS A 1 128 ? 39.238 -6.100 -42.771 1.00 80.00 128 HIS A O 1
ATOM 1049 N N . LEU A 1 129 ? 37.034 -5.729 -42.775 1.00 79.00 129 LEU A N 1
ATOM 1050 C CA . LEU A 1 129 ? 36.706 -7.003 -42.123 1.00 79.00 129 LEU A CA 1
ATOM 1051 C C . LEU A 1 129 ? 37.009 -8.211 -43.020 1.00 79.00 129 LEU A C 1
ATOM 1053 O O . LEU A 1 129 ? 37.512 -9.221 -42.529 1.00 79.00 129 LEU A O 1
ATOM 1057 N N . ARG A 1 130 ? 36.729 -8.120 -44.327 1.00 77.19 130 ARG A N 1
ATOM 1058 C CA . ARG A 1 130 ? 37.062 -9.179 -45.293 1.00 77.19 130 ARG A CA 1
ATOM 1059 C C . ARG A 1 130 ? 38.569 -9.330 -45.480 1.00 77.19 130 ARG A C 1
ATOM 1061 O O . ARG A 1 130 ? 39.039 -10.464 -45.489 1.00 77.19 130 ARG A O 1
ATOM 1068 N N . GLU A 1 131 ? 39.307 -8.226 -45.563 1.00 78.62 131 GLU A N 1
ATOM 1069 C CA . GLU A 1 131 ? 40.777 -8.230 -45.607 1.00 78.62 131 GLU A CA 1
ATOM 1070 C C . GLU A 1 131 ? 41.363 -8.860 -44.339 1.00 78.62 131 GLU A C 1
ATOM 1072 O O . GLU A 1 131 ? 42.186 -9.767 -44.422 1.00 78.62 131 GLU A O 1
ATOM 1077 N N . SER A 1 132 ? 40.870 -8.469 -43.160 1.00 82.62 132 SER A N 1
ATOM 1078 C CA . SER A 1 132 ? 41.306 -9.035 -41.875 1.00 82.62 132 SER A CA 1
ATOM 1079 C C . SER A 1 132 ? 41.030 -10.541 -41.785 1.00 82.62 132 SER A C 1
ATOM 1081 O O . SER A 1 132 ? 41.871 -11.305 -41.319 1.00 82.62 132 SER A O 1
ATOM 1083 N N . LEU A 1 133 ? 39.863 -10.990 -42.265 1.00 82.44 133 LEU A N 1
ATOM 1084 C CA . LEU A 1 133 ? 39.498 -12.410 -42.317 1.00 82.44 133 LEU A CA 1
ATOM 1085 C C . LEU A 1 133 ? 40.329 -13.204 -43.332 1.00 82.44 133 LEU A C 1
ATOM 1087 O O . LEU A 1 133 ? 40.559 -14.391 -43.114 1.00 82.44 133 LEU A O 1
ATOM 1091 N N . GLN A 1 134 ? 40.758 -12.580 -44.430 1.00 80.19 134 GLN A N 1
ATOM 1092 C CA . GLN A 1 134 ? 41.668 -13.200 -45.394 1.00 80.19 134 GLN A CA 1
ATOM 1093 C C . GLN A 1 134 ? 43.084 -13.321 -44.833 1.00 80.19 134 GLN A C 1
ATOM 1095 O O . GLN A 1 134 ? 43.675 -14.385 -44.968 1.00 80.19 134 GLN A O 1
ATOM 1100 N N . ILE A 1 135 ? 43.588 -12.292 -44.146 1.00 81.69 135 ILE A N 1
ATOM 1101 C CA . ILE A 1 135 ? 44.897 -12.324 -43.473 1.00 81.69 135 ILE A CA 1
ATOM 1102 C C . ILE A 1 135 ? 44.918 -13.389 -42.369 1.00 81.69 135 ILE A C 1
ATOM 1104 O O . ILE A 1 135 ? 45.923 -14.060 -42.187 1.00 81.69 135 ILE A O 1
ATOM 1108 N N . LEU A 1 136 ? 43.807 -13.583 -41.652 1.00 78.94 136 LEU A N 1
ATOM 1109 C CA . LEU A 1 136 ? 43.712 -14.562 -40.563 1.00 78.94 136 LEU A CA 1
ATOM 1110 C C . LEU A 1 136 ? 43.480 -16.009 -41.043 1.00 78.94 136 LEU A C 1
ATOM 1112 O O . LEU A 1 136 ? 43.686 -16.949 -40.280 1.00 78.94 136 LEU A O 1
ATOM 1116 N N . LYS A 1 137 ? 43.014 -16.192 -42.286 1.00 74.00 137 LYS A N 1
ATOM 1117 C CA . LYS A 1 137 ? 42.900 -17.500 -42.958 1.00 74.00 137 LYS A CA 1
ATOM 1118 C C . LYS A 1 137 ? 44.134 -17.858 -43.800 1.00 74.00 137 LYS A C 1
ATOM 1120 O O . LYS A 1 137 ? 44.149 -18.963 -44.343 1.00 74.00 137 LYS A O 1
ATOM 1125 N N . GLY A 1 138 ? 45.083 -16.929 -43.946 1.00 50.97 138 GLY A N 1
ATOM 1126 C CA . GLY A 1 138 ? 46.367 -17.112 -44.625 1.00 50.97 138 GLY A CA 1
ATOM 1127 C C . GLY A 1 138 ? 47.389 -17.782 -43.727 1.00 50.97 138 GLY A C 1
ATOM 1128 O O . GLY A 1 138 ? 47.599 -17.269 -42.607 1.00 50.97 138 GLY A O 1
#

Mean predicted aligned error: 11.35 Å

Radius of gyration: 28.76 Å; Cα contacts (8 Å, |Δi|>4): 130; chains: 1; bounding box: 70×31×71 Å

Solvent-accessible surface area (backbone atoms only — not comparable to full-atom values): 8138 Å² total; per-residue (Å²): 133,85,75,51,74,64,53,50,50,48,39,56,64,73,30,37,25,44,36,40,35,21,64,63,90,70,85,84,71,63,90,79,53,48,79,43,78,49,82,93,48,95,90,60,81,53,39,33,38,35,38,28,57,49,65,72,57,50,52,52,49,52,52,52,36,54,74,69,72,52,71,67,49,79,45,83,40,75,49,94,50,90,61,34,60,72,70,57,39,94,89,56,79,61,52,67,55,55,53,52,54,52,50,52,51,52,53,50,51,52,52,51,49,54,51,50,54,52,55,69,69,35,67,68,54,54,48,53,52,51,51,52,52,48,61,72,73,99

Sequence (138 aa):
MQLTRLDRWLRETFVLQTQIYTMRAVEPVPSGIRHEELPEQPGRRFKHRYTTAQSKIADKFIALLKHNGQMFTTRIVERQAWYVPYLAPKNNGSVTWFVVTSTCIVLGAIGLLGVAVRLWQDPTIQMHLRESLQILKG

Nearest PDB structures (foldseek):
  2gjf-assembly1_B  TM=6.542E-01  e=1.385E-01  unclassified
  3l7p-assembly1_A  TM=3.647E-01  e=3.326E+00  Streptococcus mutans
  5jp2-assembly2_B  TM=2.031E-01  e=3.122E+00  Danio rerio
  5jp2-assembly1_A  TM=2.036E-01  e=3.777E+00  Danio rerio
  6a9y-assembly1_A  TM=2.203E-01  e=9.802E+00  Homo sapiens

Organism: NCBI:txid2824561

pLDDT: mean 83.1, std 8.3, range [49.84, 92.94]

Foldseek 3Di:
DDADPVLVVCCLQPWKKKKKFFQDDDPPDDPQWDKDADPDDPPDRTGIIIMHSDPVSVVVVVVVCVVVVTDMDMDIGTDPDPCNCVSCPPPDDHNVVVVVVVVVVVVVVVVVVVVVVVCVPDVVNVVVVVVVVVVVVD

Secondary structure (DSSP, 8-state):
-PPPHHHHHHIIIIIEEEEEEESS--SSPPTTPEEEEPP--TT----EEEEES-HHHHHHHHHHHHHTT--EEEEEEE---TTHHHHS-TTS--HHHHHHHHHHHHHHHHHHHHHHHHHHH-HHHHHHHHHHHHHHH-